Protein AF-A0A1M5GJB3-F1 (afdb_monomer_lite)

Secondary structure (DSSP, 8-state):
---PPPPHHHHHHHHHHHHHHTTEEEEEE------TTEEEEEEEEESSSSTT-EEEEEEEE-GGGTTT--EEEEEEESS--SS---SEEEEGGG--HHHHHHHHHHHHHHHH-

pLDDT: mean 84.76, std 11.38, range [42.75, 96.94]

Radius of gyration: 14.06 Å; chains: 1; bounding box: 44×23×35 Å

Foldseek 3Di:
DPDDDQDLVNLVVLLQVLLVVVQKDWPAWDDDDDDLFFDTWTWIAGCPPPHRQIKIWTQGADSVPPPVRDRFKIFIDSDPDPPSPGPDMDTSVRRDDVVSNVVSVVVVVVVRD

Organism: NCBI:txid288992

Sequence (113 aa):
MTKKAISPDQRIKMLIETFETFGWRNDGHADVSTLWWFTEVIVLTSYWHPIGRKLFLFLLIDPLEYPEKKVTDVGISLTLATDKNLMETIALKEIELPFLKEYCAKINLLILK

Structure (mmCIF, N/CA/C/O backbone):
data_AF-A0A1M5GJB3-F1
#
_entry.id   AF-A0A1M5GJB3-F1
#
loop_
_atom_site.group_PDB
_atom_site.id
_atom_site.type_symbol
_atom_site.label_atom_id
_atom_site.label_alt_id
_atom_site.label_comp_id
_atom_site.label_asym_id
_atom_site.label_entity_id
_atom_site.label_seq_id
_atom_site.pdbx_PDB_ins_code
_atom_site.Cartn_x
_atom_site.Cartn_y
_atom_site.Cartn_z
_atom_site.occupancy
_atom_site.B_iso_or_equiv
_atom_site.auth_seq_id
_atom_site.auth_comp_id
_atom_site.auth_asym_id
_atom_site.auth_atom_id
_atom_site.pdbx_PDB_model_num
ATOM 1 N N . MET A 1 1 ? 32.081 1.135 6.795 1.00 42.75 1 MET A N 1
ATOM 2 C CA . MET A 1 1 ? 30.893 0.261 6.903 1.00 42.75 1 MET A CA 1
ATOM 3 C C . MET A 1 1 ? 30.009 0.504 5.693 1.00 42.75 1 MET A C 1
ATOM 5 O O . MET A 1 1 ? 29.391 1.555 5.598 1.00 42.75 1 MET A O 1
ATOM 9 N N . THR A 1 2 ? 30.008 -0.407 4.726 1.00 44.19 2 THR A N 1
ATOM 10 C CA . THR A 1 2 ? 29.120 -0.357 3.558 1.00 44.19 2 THR A CA 1
ATOM 11 C C . THR A 1 2 ? 27.694 -0.638 4.032 1.00 44.19 2 THR A C 1
ATOM 13 O O . THR A 1 2 ? 27.410 -1.737 4.505 1.00 44.19 2 THR A O 1
ATOM 16 N N . LYS A 1 3 ? 26.799 0.359 3.970 1.00 51.56 3 LYS A N 1
ATOM 17 C CA . LYS A 1 3 ? 25.363 0.141 4.199 1.00 51.56 3 LYS A CA 1
ATOM 18 C C . LYS A 1 3 ? 24.894 -0.886 3.165 1.00 51.56 3 LYS A C 1
ATOM 20 O O . LYS A 1 3 ? 24.924 -0.608 1.970 1.00 51.56 3 LYS A O 1
ATOM 25 N N . LYS A 1 4 ? 24.527 -2.086 3.616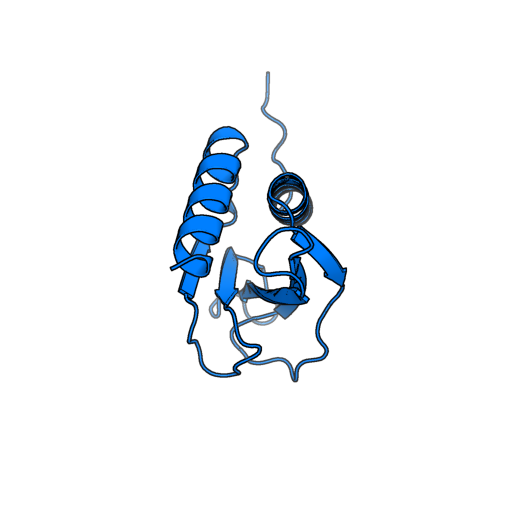 1.00 60.12 4 LYS A N 1
ATOM 26 C CA . LYS A 1 4 ? 23.950 -3.119 2.751 1.00 60.12 4 LYS A CA 1
ATOM 27 C C . LYS A 1 4 ? 22.660 -2.552 2.153 1.00 60.12 4 LYS A C 1
ATOM 29 O O . LYS A 1 4 ? 21.802 -2.091 2.902 1.00 60.12 4 LYS A O 1
ATOM 34 N N . ALA A 1 5 ? 22.556 -2.532 0.826 1.00 68.94 5 ALA A N 1
ATOM 35 C CA . ALA A 1 5 ? 21.348 -2.073 0.155 1.00 68.94 5 ALA A CA 1
ATOM 36 C C . ALA A 1 5 ? 20.172 -2.983 0.548 1.00 68.94 5 ALA A C 1
ATOM 38 O O . ALA A 1 5 ? 20.287 -4.207 0.490 1.00 68.94 5 ALA A O 1
ATOM 39 N N . ILE A 1 6 ? 19.071 -2.375 0.988 1.00 74.44 6 ILE A N 1
ATOM 40 C CA . ILE A 1 6 ? 17.817 -3.065 1.314 1.00 74.44 6 ILE A CA 1
ATOM 41 C C . ILE A 1 6 ? 17.080 -3.334 -0.002 1.00 74.44 6 ILE A C 1
ATOM 43 O O . ILE A 1 6 ? 16.931 -2.404 -0.804 1.00 74.44 6 ILE A O 1
ATOM 47 N N . SER A 1 7 ? 16.639 -4.573 -0.233 1.00 81.81 7 SER A N 1
ATOM 48 C CA . SER A 1 7 ? 15.925 -4.937 -1.466 1.00 81.81 7 SER A CA 1
ATOM 49 C C . SER A 1 7 ? 14.517 -4.311 -1.527 1.00 81.81 7 SER A C 1
ATOM 51 O O . SER A 1 7 ? 13.958 -3.966 -0.482 1.00 81.81 7 SER A O 1
ATOM 53 N N . PRO A 1 8 ? 13.909 -4.166 -2.723 1.00 79.75 8 PRO A N 1
ATOM 54 C CA . PRO A 1 8 ? 12.519 -3.717 -2.863 1.00 79.75 8 PRO A CA 1
ATOM 55 C C . PRO A 1 8 ? 11.531 -4.535 -2.018 1.00 79.75 8 PRO A C 1
ATOM 57 O O . PRO A 1 8 ? 10.752 -3.953 -1.267 1.00 79.75 8 PRO A O 1
ATOM 60 N N . ASP A 1 9 ? 11.646 -5.865 -2.032 1.00 84.19 9 ASP A N 1
ATOM 61 C CA . ASP A 1 9 ? 10.790 -6.760 -1.237 1.00 84.19 9 ASP A CA 1
ATOM 62 C C . ASP A 1 9 ? 10.905 -6.488 0.266 1.00 84.19 9 ASP A C 1
ATOM 64 O O . ASP A 1 9 ? 9.912 -6.470 0.992 1.00 84.19 9 ASP A O 1
ATOM 68 N N . GLN A 1 10 ? 12.124 -6.223 0.749 1.00 88.88 10 GLN A N 1
ATOM 69 C CA . GLN A 1 10 ? 12.351 -5.865 2.148 1.00 88.88 10 GLN A CA 1
ATOM 70 C C . GLN A 1 10 ? 11.710 -4.518 2.496 1.00 88.88 10 GLN A C 1
ATOM 72 O O . GLN A 1 10 ? 11.175 -4.370 3.590 1.00 88.88 10 GLN A O 1
ATOM 77 N N . ARG A 1 11 ? 11.722 -3.549 1.576 1.00 90.12 11 ARG A N 1
ATOM 78 C CA . ARG A 1 11 ? 11.088 -2.235 1.770 1.00 90.12 11 ARG A CA 1
ATOM 79 C C . ARG A 1 11 ? 9.564 -2.342 1.817 1.00 90.12 11 ARG A C 1
ATOM 81 O O . ARG A 1 11 ? 8.949 -1.766 2.710 1.00 90.12 11 ARG A O 1
ATOM 88 N N . ILE A 1 12 ? 8.963 -3.124 0.922 1.00 92.00 12 ILE A N 1
ATOM 89 C CA . ILE A 1 12 ? 7.518 -3.407 0.939 1.00 92.00 12 ILE A CA 1
ATOM 90 C C . ILE A 1 12 ? 7.140 -4.100 2.249 1.00 92.00 12 ILE A C 1
ATOM 92 O O . ILE A 1 12 ? 6.204 -3.677 2.926 1.00 92.00 12 ILE A O 1
ATOM 96 N N . LYS A 1 13 ? 7.918 -5.106 2.661 1.00 92.69 13 LYS A N 1
ATOM 97 C CA . LYS A 1 13 ? 7.720 -5.785 3.943 1.00 92.69 13 LYS A CA 1
ATOM 98 C C . LYS A 1 13 ? 7.786 -4.813 5.126 1.00 92.69 13 LYS A C 1
ATOM 100 O O . LYS A 1 13 ? 6.889 -4.830 5.958 1.00 92.69 13 LYS A O 1
ATOM 105 N N . MET A 1 14 ? 8.782 -3.927 5.168 1.00 93.00 14 MET A N 1
ATOM 106 C CA . MET A 1 14 ? 8.898 -2.906 6.217 1.00 93.00 14 MET A CA 1
ATOM 107 C C . MET A 1 14 ? 7.700 -1.949 6.244 1.00 93.00 14 MET A C 1
ATOM 109 O O . MET A 1 14 ? 7.261 -1.556 7.324 1.00 93.00 14 MET A O 1
ATOM 113 N N . LEU A 1 15 ? 7.167 -1.561 5.081 1.00 93.75 15 LEU A N 1
ATOM 114 C CA . LEU A 1 15 ? 5.960 -0.737 4.993 1.00 93.75 15 LEU A CA 1
ATOM 115 C C . LEU A 1 15 ? 4.751 -1.464 5.595 1.00 93.75 15 LEU A C 1
ATOM 117 O O . LEU A 1 15 ? 4.058 -0.883 6.427 1.00 93.75 15 LEU A O 1
ATOM 121 N N . ILE A 1 16 ? 4.534 -2.731 5.223 1.00 95.19 16 ILE A N 1
ATOM 122 C CA . ILE A 1 16 ? 3.445 -3.565 5.756 1.00 95.19 16 ILE A CA 1
ATOM 123 C C . ILE A 1 16 ? 3.581 -3.716 7.272 1.00 95.19 16 ILE A C 1
ATOM 125 O O . ILE A 1 16 ? 2.651 -3.381 7.996 1.00 95.19 16 ILE A O 1
ATOM 129 N N . GLU A 1 17 ? 4.751 -4.138 7.757 1.00 94.75 17 GLU A N 1
ATOM 130 C CA . GLU A 1 17 ? 5.023 -4.300 9.192 1.00 94.75 17 GLU A CA 1
ATOM 131 C C . GLU A 1 17 ? 4.821 -2.980 9.949 1.00 94.75 17 GLU A C 1
ATOM 133 O O . GLU A 1 17 ? 4.306 -2.966 11.067 1.00 94.75 17 GLU A O 1
ATOM 138 N N . THR A 1 18 ? 5.171 -1.842 9.337 1.00 93.94 18 THR A N 1
ATOM 139 C CA . THR A 1 18 ? 4.894 -0.536 9.941 1.00 93.94 18 THR A CA 1
ATOM 140 C C . THR A 1 18 ? 3.393 -0.293 10.024 1.00 93.94 18 THR A C 1
ATOM 142 O O . THR A 1 18 ? 2.922 0.014 11.113 1.00 93.94 18 THR A O 1
ATOM 145 N N . PHE A 1 19 ? 2.620 -0.488 8.953 1.00 94.56 19 PHE A N 1
ATOM 146 C CA . PHE A 1 19 ? 1.158 -0.387 9.021 1.00 94.56 19 PHE A CA 1
ATOM 147 C C . PHE A 1 19 ? 0.562 -1.309 10.089 1.00 94.56 19 PHE A C 1
ATOM 149 O O . PHE A 1 19 ? -0.365 -0.904 10.793 1.00 94.56 19 PHE A O 1
ATOM 156 N N . GLU A 1 20 ? 1.121 -2.502 10.281 1.00 94.69 20 GLU A N 1
ATOM 157 C CA . GLU A 1 20 ? 0.677 -3.416 11.332 1.00 94.69 20 GLU A CA 1
ATOM 158 C C . GLU A 1 20 ? 0.840 -2.819 12.733 1.00 94.69 20 GLU A C 1
ATOM 160 O O . GLU A 1 20 ? -0.092 -2.871 13.537 1.00 94.69 20 GLU A O 1
ATOM 165 N N . THR A 1 21 ? 1.939 -2.107 13.003 1.00 93.44 21 THR A N 1
ATOM 166 C CA . THR A 1 21 ? 2.081 -1.341 14.260 1.00 93.44 21 THR A CA 1
ATOM 167 C C . THR A 1 21 ? 1.067 -0.198 14.426 1.00 93.44 21 THR A C 1
ATOM 169 O O . THR A 1 21 ? 0.905 0.316 15.532 1.00 93.44 21 THR A O 1
ATOM 172 N N . PHE A 1 22 ? 0.362 0.186 13.357 1.00 92.50 22 PHE A N 1
ATOM 173 C CA . PHE A 1 22 ? -0.632 1.264 13.315 1.00 92.50 22 PHE A CA 1
ATOM 174 C C . PHE A 1 22 ? -2.085 0.761 13.245 1.00 92.50 22 PHE A C 1
ATOM 176 O O . PHE A 1 22 ? -2.988 1.535 12.912 1.00 92.50 22 PHE A O 1
ATOM 183 N N . GLY A 1 23 ? -2.344 -0.503 13.593 1.00 93.50 23 GLY A N 1
ATOM 184 C CA . GLY A 1 23 ? -3.710 -1.025 13.704 1.00 93.50 23 GLY A CA 1
ATOM 185 C C . GLY A 1 23 ? -4.259 -1.663 12.426 1.00 93.50 23 GLY A C 1
ATOM 186 O O . GLY A 1 23 ? -5.480 -1.786 12.289 1.00 93.50 23 GLY A O 1
ATOM 187 N N . TRP A 1 24 ? -3.383 -2.046 11.495 1.00 95.75 24 TRP A N 1
ATOM 188 C CA . TRP A 1 24 ? -3.734 -2.738 10.254 1.00 95.75 24 TRP A CA 1
ATOM 189 C C . TRP A 1 24 ? -3.290 -4.196 10.279 1.00 95.75 24 TRP A C 1
ATOM 191 O O . TRP A 1 24 ? -2.313 -4.547 10.919 1.00 95.75 24 TRP A O 1
ATOM 201 N N . ARG A 1 25 ? -3.976 -5.069 9.555 1.00 96.69 25 ARG A N 1
ATOM 202 C CA . ARG A 1 25 ? -3.565 -6.461 9.367 1.00 96.69 25 ARG A CA 1
ATOM 203 C C . ARG A 1 25 ? -3.421 -6.744 7.886 1.00 96.69 25 ARG A C 1
ATOM 205 O O . ARG A 1 25 ? -4.320 -6.387 7.129 1.00 96.69 25 ARG A O 1
ATOM 212 N N . ASN A 1 26 ? -2.336 -7.399 7.485 1.00 96.94 26 ASN A N 1
ATOM 213 C CA . ASN A 1 26 ? -2.199 -7.902 6.126 1.00 96.94 26 ASN A CA 1
ATOM 214 C C . ASN A 1 26 ? -3.158 -9.081 5.884 1.00 96.94 26 ASN A C 1
ATOM 216 O O . ASN A 1 26 ? -3.009 -10.141 6.489 1.00 96.94 26 ASN A O 1
ATOM 220 N N . ASP A 1 27 ? -4.138 -8.887 5.001 1.00 95.75 27 ASP A N 1
ATOM 221 C CA . ASP A 1 27 ? -5.123 -9.898 4.599 1.00 95.75 27 ASP A CA 1
ATOM 222 C C . ASP A 1 27 ? -4.740 -10.581 3.261 1.00 95.75 27 ASP A C 1
ATOM 224 O O . ASP A 1 27 ? -5.513 -11.378 2.728 1.00 95.75 27 ASP A O 1
ATOM 228 N N . GLY A 1 28 ? -3.543 -10.308 2.724 1.00 94.56 28 GLY A N 1
ATOM 229 C CA . GLY A 1 28 ? -2.991 -10.945 1.525 1.00 94.56 28 GLY A CA 1
ATOM 230 C C . GLY A 1 28 ? -3.108 -10.087 0.264 1.00 94.56 28 GLY A C 1
ATOM 231 O O . GLY A 1 28 ? -3.011 -8.862 0.316 1.00 94.56 28 GLY A O 1
ATOM 232 N N . HIS A 1 29 ? -3.292 -10.737 -0.886 1.00 92.88 29 HIS A N 1
ATOM 233 C CA . HIS A 1 29 ? -3.326 -10.088 -2.200 1.00 92.88 29 HIS A CA 1
ATOM 234 C C . HIS A 1 29 ? -4.756 -10.073 -2.749 1.00 92.88 29 HIS A C 1
ATOM 236 O O . HIS A 1 29 ? -5.495 -11.049 -2.597 1.00 92.88 29 HIS A O 1
ATOM 242 N N . ALA A 1 30 ? -5.154 -8.977 -3.395 1.00 88.81 30 ALA A N 1
ATOM 243 C CA . ALA A 1 30 ? -6.405 -8.931 -4.142 1.00 88.81 30 ALA A CA 1
ATOM 244 C C . ALA A 1 30 ? -6.205 -9.531 -5.537 1.00 88.81 30 ALA A C 1
ATOM 246 O O . ALA A 1 30 ? -5.248 -9.188 -6.230 1.00 88.81 30 ALA A O 1
ATOM 247 N N . ASP A 1 31 ? -7.138 -10.384 -5.960 1.00 79.88 31 ASP A N 1
ATOM 248 C CA . ASP A 1 31 ? -7.209 -10.834 -7.347 1.00 79.88 31 ASP A CA 1
ATOM 249 C C . ASP A 1 31 ? -7.813 -9.714 -8.197 1.00 79.88 31 ASP A C 1
ATOM 251 O O . ASP A 1 31 ? -8.991 -9.364 -8.072 1.00 79.88 31 ASP A O 1
ATOM 255 N N . VAL A 1 32 ? -6.969 -9.090 -9.010 1.00 74.06 32 VAL A N 1
ATOM 256 C CA . VAL A 1 32 ? -7.351 -8.023 -9.928 1.00 74.06 32 VAL A CA 1
ATOM 257 C C . VAL A 1 32 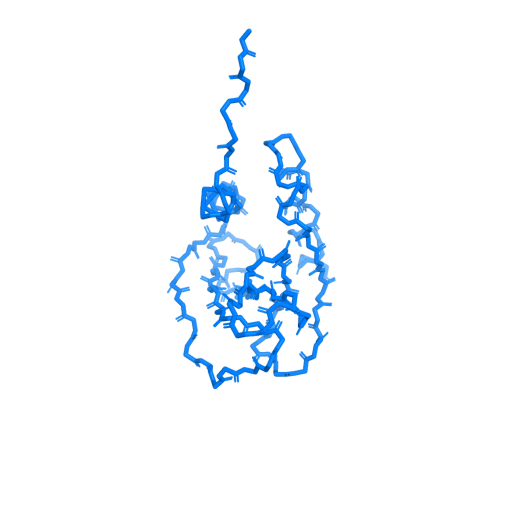? -6.754 -8.322 -11.291 1.00 74.06 32 VAL A C 1
ATOM 259 O O . VAL A 1 32 ? -5.586 -8.692 -11.408 1.00 74.06 32 VAL A O 1
ATOM 262 N N . SER A 1 33 ? -7.546 -8.115 -12.345 1.00 67.62 33 SER A N 1
ATOM 263 C CA . SER A 1 33 ? -7.033 -8.152 -13.713 1.00 67.62 33 SER A CA 1
ATOM 264 C C . SER A 1 33 ? -5.863 -7.172 -13.817 1.00 67.62 33 SER A C 1
ATOM 266 O O . SER A 1 33 ? -6.056 -5.976 -13.588 1.00 67.62 33 SER A O 1
ATOM 268 N N . THR A 1 34 ? -4.662 -7.666 -14.131 1.00 64.19 34 THR A N 1
ATOM 269 C CA . THR A 1 34 ? -3.439 -6.852 -14.178 1.00 64.19 34 THR A CA 1
ATOM 270 C C . THR A 1 34 ? -3.624 -5.663 -15.111 1.00 64.19 34 THR A C 1
ATOM 272 O O . THR A 1 34 ? -3.662 -5.829 -16.333 1.00 64.19 34 THR A O 1
ATOM 275 N N . LEU A 1 35 ? -3.731 -4.463 -14.541 1.00 76.81 35 LEU A N 1
ATOM 276 C CA . LEU A 1 35 ? -3.673 -3.226 -15.309 1.00 76.81 35 LEU A CA 1
ATOM 277 C C . LEU A 1 35 ? -2.213 -2.913 -15.637 1.00 76.81 35 LEU A C 1
ATOM 279 O O . LEU A 1 35 ? -1.292 -3.336 -14.947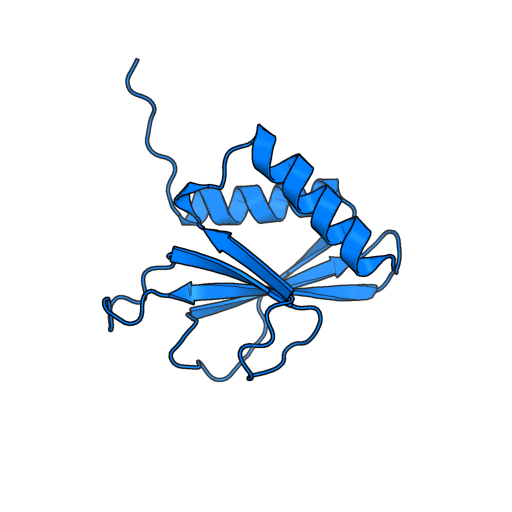 1.00 76.81 35 LEU A O 1
ATOM 283 N N . TRP A 1 36 ? -1.989 -2.142 -16.697 1.00 79.69 36 TRP A N 1
ATOM 284 C CA . TRP A 1 36 ? -0.646 -1.856 -17.214 1.00 79.69 36 TRP A CA 1
ATOM 285 C C . TRP A 1 36 ? 0.254 -1.051 -16.260 1.00 79.69 36 TRP A C 1
ATOM 287 O O . TRP A 1 36 ? 1.441 -0.921 -16.527 1.00 79.69 36 TRP A O 1
ATOM 297 N N . TRP A 1 37 ? -0.300 -0.479 -15.188 1.00 81.12 37 TRP A N 1
ATOM 298 C CA . TRP A 1 37 ? 0.374 0.490 -14.318 1.00 81.12 37 TRP A CA 1
ATOM 299 C C . TRP A 1 37 ? 0.706 -0.039 -12.912 1.00 81.12 37 TRP A C 1
ATOM 301 O O . TRP A 1 37 ? 1.304 0.690 -12.123 1.00 81.12 37 TRP A O 1
ATOM 311 N N . PHE A 1 38 ? 0.354 -1.288 -12.592 1.00 86.62 38 PHE A N 1
ATOM 312 C CA . PHE A 1 38 ? 0.751 -1.950 -11.346 1.00 86.62 38 PHE A CA 1
ATOM 313 C C . PHE A 1 38 ? 0.966 -3.453 -11.568 1.00 86.62 38 PHE A C 1
ATOM 315 O O . PHE A 1 38 ? 0.495 -4.022 -12.556 1.00 86.62 38 PHE A O 1
ATOM 322 N N . THR A 1 39 ? 1.685 -4.107 -10.654 1.00 87.25 39 THR A N 1
ATOM 323 C CA . THR A 1 39 ? 1.917 -5.561 -10.719 1.00 87.25 39 THR A CA 1
ATOM 324 C C . THR A 1 39 ? 1.000 -6.352 -9.788 1.00 87.25 39 THR A C 1
ATOM 326 O O . THR A 1 39 ? 0.418 -7.349 -10.206 1.00 87.25 39 THR A O 1
ATOM 329 N N . GLU A 1 40 ? 0.803 -5.872 -8.560 1.00 89.50 40 GLU A N 1
ATOM 330 C CA . GLU A 1 40 ? -0.034 -6.522 -7.554 1.00 89.50 40 GLU A CA 1
ATOM 331 C C . GLU A 1 40 ? -0.712 -5.504 -6.631 1.00 89.50 40 GLU A C 1
ATOM 333 O O . GLU A 1 40 ? -0.309 -4.338 -6.565 1.00 89.50 40 GLU A O 1
ATOM 338 N N . VAL A 1 41 ? -1.739 -5.964 -5.911 1.00 92.44 41 VAL A N 1
ATOM 339 C CA . VAL A 1 41 ? -2.425 -5.186 -4.877 1.00 92.44 41 VAL A CA 1
ATOM 340 C C . VAL A 1 41 ? -2.426 -5.972 -3.574 1.00 92.44 41 VAL A C 1
ATOM 342 O O . VAL A 1 41 ? -3.003 -7.057 -3.505 1.00 92.44 41 VAL A O 1
ATOM 345 N N . ILE A 1 42 ? -1.818 -5.406 -2.535 1.00 94.94 42 ILE A N 1
ATOM 346 C CA . ILE A 1 42 ? -1.844 -5.948 -1.172 1.00 94.94 42 ILE A CA 1
ATOM 347 C C . ILE A 1 42 ? -3.015 -5.319 -0.414 1.00 94.94 42 ILE A C 1
ATOM 349 O O . ILE A 1 42 ? -3.257 -4.113 -0.511 1.00 94.94 42 ILE A O 1
ATOM 353 N N . VAL A 1 43 ? -3.747 -6.128 0.345 1.00 95.31 43 VAL A N 1
ATOM 354 C CA . VAL A 1 43 ? -4.912 -5.697 1.119 1.00 95.31 43 VAL A CA 1
ATOM 355 C C . VAL A 1 43 ? -4.556 -5.660 2.593 1.00 95.31 43 VAL A C 1
ATOM 357 O O . VAL A 1 43 ? -4.191 -6.676 3.182 1.00 95.31 43 VAL A O 1
ATOM 360 N N . LEU A 1 44 ? -4.730 -4.495 3.207 1.00 96.38 44 LEU A N 1
ATOM 361 C CA . LEU A 1 44 ? -4.681 -4.339 4.652 1.00 96.38 44 LEU A CA 1
ATOM 362 C C . LEU A 1 44 ? -6.085 -4.066 5.196 1.00 96.38 44 LEU A C 1
ATOM 364 O O . LEU A 1 44 ? -6.835 -3.279 4.620 1.00 96.38 44 LEU A O 1
ATOM 368 N N . THR A 1 45 ? -6.427 -4.658 6.335 1.00 96.00 45 THR A N 1
ATOM 369 C CA . THR A 1 45 ? -7.702 -4.421 7.023 1.00 96.00 45 THR A CA 1
ATOM 370 C C . THR A 1 45 ? -7.456 -3.831 8.401 1.00 96.00 45 THR A C 1
ATOM 372 O O . THR A 1 45 ? -6.658 -4.353 9.180 1.00 96.00 45 THR A O 1
ATOM 375 N N . SER A 1 46 ? -8.143 -2.739 8.725 1.00 94.81 46 SER A N 1
ATOM 376 C CA . SER A 1 46 ? -8.043 -2.114 10.040 1.00 94.81 46 SER A CA 1
ATOM 377 C C . SER A 1 46 ? -8.710 -2.986 11.102 1.00 94.81 46 SER A C 1
ATOM 379 O O . SER A 1 46 ? -9.861 -3.404 10.944 1.00 94.81 46 SER A O 1
ATOM 381 N N . TYR A 1 47 ? -8.013 -3.227 12.210 1.00 93.06 47 TYR A N 1
ATOM 382 C CA . TYR A 1 47 ? -8.561 -3.907 13.388 1.00 93.06 47 TYR A CA 1
ATOM 383 C C . TYR A 1 47 ? -8.769 -2.965 14.582 1.00 93.06 47 TYR A C 1
ATOM 385 O O . TYR A 1 47 ? -9.192 -3.421 15.643 1.00 93.06 47 TYR A O 1
ATOM 393 N N . TRP A 1 48 ? -8.490 -1.665 14.427 1.00 84.00 48 TRP A N 1
ATOM 394 C CA . TRP A 1 48 ? -8.649 -0.678 15.498 1.00 84.00 48 TRP A CA 1
ATOM 395 C C . TRP A 1 48 ? -9.829 0.271 15.273 1.00 84.00 48 TRP A C 1
ATOM 397 O O . TRP A 1 48 ? -10.872 0.100 15.894 1.00 84.00 48 TRP A O 1
ATOM 407 N N . HIS A 1 49 ? -9.681 1.293 14.433 1.00 81.06 49 HIS A N 1
ATOM 408 C CA . HIS A 1 49 ? -10.768 2.191 14.053 1.00 81.06 49 HIS A CA 1
ATOM 409 C C . HIS A 1 49 ? -10.412 2.897 12.734 1.00 81.06 49 HIS A C 1
ATOM 411 O O . HIS A 1 49 ? -9.319 3.454 12.639 1.00 81.06 49 HIS A O 1
ATOM 417 N N . PRO A 1 50 ? -11.320 2.958 11.743 1.00 84.06 50 PRO A N 1
ATOM 418 C CA . PRO A 1 50 ? -12.604 2.254 11.686 1.00 84.06 50 PRO A CA 1
ATOM 419 C C . PRO A 1 50 ? -12.406 0.753 11.405 1.00 84.06 50 PRO A C 1
ATOM 421 O O . PRO A 1 50 ? -11.783 0.377 10.412 1.00 84.06 50 PRO A O 1
ATOM 424 N N . ILE A 1 51 ? -12.950 -0.103 12.276 1.00 91.31 51 ILE A N 1
ATOM 425 C CA . ILE A 1 51 ? -12.790 -1.566 12.198 1.00 91.31 51 ILE A CA 1
ATOM 426 C C . ILE A 1 51 ? -13.324 -2.095 10.863 1.00 91.31 51 ILE A C 1
ATOM 428 O O . ILE A 1 51 ? -14.393 -1.695 10.405 1.00 91.31 51 ILE A O 1
ATOM 432 N N . GLY A 1 52 ? -12.586 -3.019 10.250 1.00 91.00 52 GLY A N 1
ATOM 433 C CA . GLY A 1 52 ? -12.979 -3.695 9.014 1.00 91.00 52 GLY A CA 1
ATOM 434 C C . GLY A 1 52 ? -12.771 -2.864 7.749 1.00 91.00 52 GLY A C 1
ATOM 435 O O . GLY A 1 52 ? -13.011 -3.364 6.648 1.00 91.00 52 GLY A O 1
ATOM 436 N N . ARG A 1 53 ? -12.306 -1.613 7.867 1.00 93.06 53 ARG A N 1
ATOM 437 C CA . ARG A 1 53 ? -11.982 -0.794 6.697 1.00 93.06 53 ARG A CA 1
ATOM 438 C C . ARG A 1 53 ? -10.758 -1.353 5.986 1.00 93.06 53 ARG A C 1
ATOM 440 O O . ARG A 1 53 ? -9.791 -1.743 6.634 1.00 93.06 53 ARG A O 1
ATOM 447 N N . LYS A 1 54 ? -10.812 -1.361 4.655 1.00 93.62 54 LYS A N 1
ATOM 448 C CA . LYS A 1 54 ? -9.736 -1.851 3.794 1.00 93.62 54 LYS A CA 1
ATOM 449 C C . LYS A 1 54 ? -8.854 -0.709 3.308 1.00 93.62 54 LYS A C 1
ATOM 451 O O . LYS A 1 54 ? -9.350 0.373 2.996 1.00 93.62 54 LYS A O 1
ATOM 456 N N . LEU A 1 55 ? -7.566 -0.993 3.218 1.00 93.81 55 LEU A N 1
ATOM 457 C CA . LEU A 1 55 ? -6.550 -0.192 2.562 1.00 93.81 55 LEU A CA 1
ATOM 458 C C . LEU A 1 55 ? -5.899 -1.067 1.494 1.00 93.81 55 LEU A C 1
ATOM 460 O O . LEU A 1 55 ? -5.520 -2.206 1.760 1.00 93.81 55 LEU A O 1
ATOM 464 N N . PHE A 1 56 ? -5.794 -0.541 0.287 1.00 93.62 56 PHE A N 1
ATOM 465 C CA . PHE A 1 56 ? -5.234 -1.234 -0.861 1.00 93.62 56 PHE A CA 1
ATOM 466 C C . PHE A 1 56 ? -3.894 -0.595 -1.200 1.00 93.62 56 PHE A C 1
ATOM 468 O O . PHE A 1 56 ? -3.834 0.610 -1.455 1.00 93.62 56 PHE A O 1
ATOM 475 N N . LEU A 1 57 ? -2.833 -1.397 -1.182 1.00 94.12 57 LEU A N 1
ATOM 476 C CA . LEU A 1 57 ? -1.487 -0.994 -1.569 1.00 94.12 57 LEU A CA 1
ATOM 477 C C . LEU A 1 57 ? -1.207 -1.513 -2.980 1.00 94.12 57 LEU A C 1
ATOM 479 O O . LEU A 1 57 ? -0.998 -2.708 -3.178 1.00 94.12 57 LEU A O 1
ATOM 483 N N . PHE A 1 5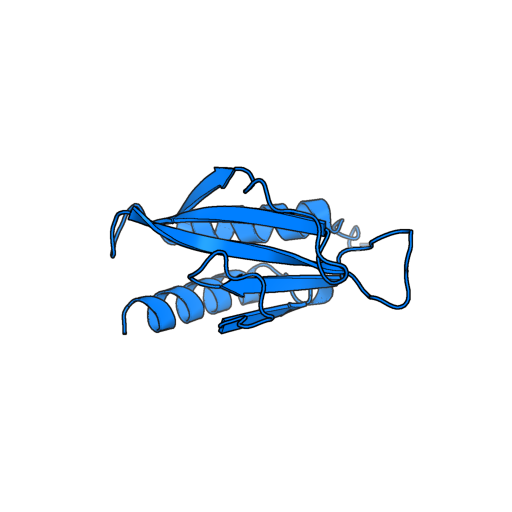8 ? -1.217 -0.618 -3.958 1.00 93.06 58 PHE A N 1
ATOM 484 C CA . PHE A 1 58 ? -0.904 -0.903 -5.353 1.00 93.06 58 PHE A CA 1
ATOM 485 C C . PHE A 1 58 ? 0.607 -0.832 -5.556 1.00 93.06 58 PHE A C 1
ATOM 487 O O . PHE A 1 58 ? 1.201 0.229 -5.366 1.00 93.06 58 PHE A O 1
ATOM 494 N N . LEU A 1 59 ? 1.234 -1.932 -5.968 1.00 92.12 59 LEU A N 1
ATOM 495 C CA . LEU A 1 59 ? 2.653 -1.935 -6.315 1.00 92.12 59 LEU A CA 1
ATOM 496 C C . LEU A 1 59 ? 2.834 -1.417 -7.739 1.00 92.12 59 LEU A C 1
ATOM 498 O O . LEU A 1 59 ? 2.640 -2.145 -8.718 1.00 92.12 59 LEU A O 1
ATOM 502 N N . LEU A 1 60 ? 3.154 -0.131 -7.834 1.00 90.88 60 LEU A N 1
ATOM 503 C CA . LEU A 1 60 ? 3.239 0.603 -9.087 1.00 90.88 60 LEU A CA 1
ATOM 504 C C . LEU A 1 60 ? 4.548 0.274 -9.790 1.00 90.88 60 LEU A C 1
ATOM 506 O O . LEU A 1 60 ? 5.602 0.192 -9.157 1.00 90.88 60 LEU A O 1
ATOM 510 N N . ILE A 1 61 ? 4.465 0.106 -11.103 1.00 88.69 61 ILE A N 1
ATOM 511 C CA . ILE A 1 61 ? 5.616 -0.209 -11.945 1.00 88.69 61 ILE A CA 1
ATOM 512 C C . ILE A 1 61 ? 5.995 0.994 -12.798 1.00 88.69 61 ILE A C 1
ATOM 514 O O . ILE A 1 61 ? 5.116 1.754 -13.213 1.00 88.69 61 ILE A O 1
ATOM 518 N N . ASP A 1 62 ? 7.283 1.126 -13.113 1.00 83.81 62 ASP A N 1
ATOM 519 C CA . ASP A 1 62 ? 7.717 2.068 -14.144 1.00 83.81 62 ASP A CA 1
ATOM 520 C C . ASP A 1 62 ? 7.231 1.570 -15.519 1.00 83.81 62 ASP A C 1
ATOM 522 O O . ASP A 1 62 ? 7.636 0.485 -15.955 1.00 83.81 62 ASP A O 1
ATOM 526 N N . PRO A 1 63 ? 6.377 2.326 -16.237 1.00 77.19 63 PRO A N 1
ATOM 527 C CA . PRO A 1 63 ? 5.912 1.931 -17.563 1.00 77.19 63 PRO A CA 1
ATOM 528 C C . PRO A 1 63 ? 7.044 1.803 -18.590 1.00 77.19 63 PRO A C 1
ATOM 530 O O . PRO A 1 63 ? 6.886 1.085 -19.577 1.00 77.19 63 PRO A O 1
ATOM 533 N N . LEU A 1 64 ? 8.166 2.503 -18.382 1.00 82.75 64 LEU A N 1
ATOM 534 C CA . LEU A 1 64 ? 9.325 2.477 -19.275 1.00 82.75 64 LEU A CA 1
ATOM 535 C C . LEU A 1 64 ? 10.139 1.185 -19.145 1.00 82.75 64 LEU A C 1
ATOM 537 O O . LEU A 1 64 ? 10.862 0.834 -20.073 1.00 82.75 64 LEU A O 1
ATOM 541 N N . GLU A 1 65 ? 9.999 0.466 -18.031 1.00 74.00 65 GLU A N 1
ATOM 542 C CA . GLU A 1 65 ? 10.705 -0.792 -17.764 1.00 74.00 65 GLU A CA 1
ATOM 543 C C . GLU A 1 65 ? 9.848 -2.033 -18.104 1.00 74.00 65 GLU A C 1
ATOM 545 O O . GLU A 1 65 ? 10.077 -3.137 -17.606 1.00 74.00 65 GLU A O 1
ATOM 550 N N . TYR A 1 66 ? 8.835 -1.894 -18.967 1.00 66.38 66 TYR A N 1
ATOM 551 C CA . TYR A 1 66 ? 8.084 -3.043 -19.482 1.00 66.38 66 TYR A CA 1
ATOM 552 C C . TYR A 1 66 ? 8.979 -3.914 -20.393 1.00 66.38 66 TYR A C 1
ATOM 554 O O . TYR A 1 66 ? 9.632 -3.365 -21.282 1.00 66.38 66 TYR A O 1
ATOM 562 N N . PRO A 1 67 ? 9.003 -5.260 -20.253 1.00 68.81 67 PRO A N 1
ATOM 563 C CA . PRO A 1 67 ? 8.100 -6.120 -19.477 1.00 68.81 67 PRO A CA 1
ATOM 564 C C . PRO A 1 67 ? 8.596 -6.515 -18.075 1.00 68.81 67 PRO A C 1
ATOM 566 O O . PRO A 1 67 ? 7.934 -7.318 -17.420 1.00 68.81 67 PRO A O 1
ATOM 569 N N . GLU A 1 68 ? 9.731 -5.997 -17.602 1.00 71.19 68 GLU A N 1
ATOM 570 C CA . GLU A 1 68 ? 10.359 -6.415 -16.336 1.00 71.19 68 GLU A CA 1
ATOM 571 C C . GLU A 1 68 ? 9.533 -6.032 -15.092 1.00 71.19 68 GLU A C 1
ATOM 573 O O . GLU A 1 68 ? 9.728 -6.618 -14.029 1.00 71.19 68 GLU A O 1
ATOM 578 N N . LYS A 1 69 ? 8.556 -5.114 -15.235 1.00 72.81 69 LYS A N 1
ATOM 579 C CA . LYS A 1 69 ? 7.565 -4.733 -14.203 1.00 72.81 69 LYS A CA 1
ATOM 580 C C . LYS A 1 69 ? 8.206 -4.425 -12.843 1.00 72.81 69 LYS A C 1
ATOM 582 O O . LYS A 1 69 ? 7.701 -4.823 -11.791 1.00 72.81 69 LYS A O 1
ATOM 587 N N . LYS A 1 70 ? 9.323 -3.702 -12.846 1.00 85.44 70 LYS A N 1
ATOM 588 C CA . LYS A 1 70 ? 9.992 -3.308 -11.610 1.00 85.44 70 LYS A CA 1
ATOM 589 C C . LYS A 1 70 ? 9.111 -2.350 -10.820 1.00 85.44 70 LYS A C 1
ATOM 591 O O . LYS A 1 70 ? 8.700 -1.307 -11.328 1.00 85.44 70 LYS A O 1
ATOM 596 N N . VAL A 1 71 ? 8.851 -2.702 -9.565 1.00 88.81 71 VAL A N 1
ATOM 597 C CA . VAL A 1 71 ? 8.105 -1.840 -8.650 1.00 88.81 71 VAL A CA 1
ATOM 598 C C . VAL A 1 71 ? 8.971 -0.634 -8.300 1.00 88.81 71 VAL A C 1
ATOM 600 O O . VAL A 1 71 ? 10.118 -0.792 -7.867 1.00 88.81 71 VAL A O 1
ATOM 603 N N . THR A 1 72 ? 8.430 0.567 -8.474 1.00 90.69 72 THR A N 1
ATOM 604 C CA . THR A 1 72 ? 9.100 1.832 -8.133 1.00 90.69 72 THR A CA 1
ATOM 605 C C . THR A 1 72 ? 8.430 2.546 -6.975 1.00 90.69 72 THR A C 1
ATOM 607 O O . THR A 1 72 ? 9.112 3.180 -6.167 1.00 90.69 72 THR A O 1
ATOM 610 N N . ASP A 1 73 ? 7.117 2.389 -6.848 1.00 91.62 73 ASP A N 1
ATOM 611 C CA . ASP A 1 73 ? 6.292 3.138 -5.914 1.00 91.62 73 ASP A CA 1
ATOM 612 C C . ASP A 1 73 ? 5.181 2.253 -5.342 1.00 91.62 73 ASP A C 1
ATOM 614 O O . ASP A 1 73 ? 4.801 1.229 -5.916 1.00 91.62 73 ASP A O 1
ATOM 618 N N . VAL A 1 74 ? 4.637 2.670 -4.203 1.00 93.00 74 VAL A N 1
ATOM 619 C CA . VAL A 1 74 ? 3.440 2.079 -3.607 1.00 93.00 74 VAL A CA 1
ATOM 620 C C . VAL A 1 74 ? 2.342 3.131 -3.598 1.00 93.00 74 VAL A C 1
ATOM 622 O O . VAL A 1 74 ? 2.463 4.166 -2.943 1.00 93.00 74 VAL A O 1
ATOM 625 N N . GLY A 1 75 ? 1.271 2.869 -4.338 1.00 92.56 75 GLY A N 1
ATOM 626 C CA . GLY A 1 75 ? 0.050 3.662 -4.326 1.00 92.56 75 GLY A CA 1
ATOM 627 C C . GLY A 1 75 ? -0.903 3.177 -3.239 1.00 92.56 75 GLY A C 1
ATOM 628 O O . GLY A 1 75 ? -1.029 1.978 -3.016 1.00 92.56 75 GLY A O 1
ATOM 629 N N . ILE A 1 76 ? -1.607 4.090 -2.582 1.00 92.81 76 ILE A N 1
ATOM 630 C CA . ILE A 1 76 ? -2.561 3.781 -1.516 1.00 92.81 76 ILE A CA 1
ATOM 631 C C . ILE A 1 76 ? -3.962 4.187 -1.949 1.00 92.81 76 ILE A C 1
ATOM 633 O O . ILE A 1 76 ? -4.173 5.318 -2.381 1.00 92.81 76 ILE A O 1
ATOM 637 N N . SER A 1 77 ? -4.942 3.301 -1.779 1.00 92.25 77 SER A N 1
ATOM 638 C CA . SER A 1 77 ? -6.358 3.623 -1.978 1.00 92.25 77 SER A CA 1
ATOM 639 C C . SER A 1 77 ? -7.248 2.966 -0.926 1.00 92.25 77 SER A C 1
ATOM 641 O O . SER A 1 77 ? -6.886 1.969 -0.306 1.00 92.25 77 SER A O 1
ATOM 643 N N . LEU A 1 78 ? -8.442 3.521 -0.736 1.00 90.75 78 LEU A N 1
ATOM 644 C CA . LEU A 1 78 ? -9.497 2.954 0.115 1.00 90.75 78 LEU A CA 1
ATOM 645 C C . LEU A 1 78 ? -10.502 2.111 -0.669 1.00 90.75 78 LEU A C 1
ATOM 647 O O . LEU A 1 78 ? -11.407 1.508 -0.093 1.00 90.75 78 LEU A O 1
ATOM 651 N N . THR A 1 79 ? -10.346 2.070 -1.985 1.00 88.19 79 THR A N 1
ATOM 652 C CA . THR A 1 79 ? -11.183 1.293 -2.890 1.00 88.19 79 THR A CA 1
ATOM 653 C C . THR A 1 79 ? -10.289 0.466 -3.792 1.00 88.19 79 THR A C 1
ATOM 655 O O . THR A 1 79 ? -9.208 0.910 -4.168 1.00 88.19 79 THR A O 1
ATOM 658 N N . LEU A 1 80 ? -10.761 -0.712 -4.190 1.00 83.50 80 LEU A N 1
ATOM 659 C CA . LEU A 1 80 ? -10.105 -1.542 -5.203 1.00 83.50 80 LEU A CA 1
ATOM 660 C C . LEU A 1 80 ? -10.338 -0.975 -6.621 1.00 83.50 80 LEU A C 1
ATOM 662 O O . LEU A 1 80 ? -10.500 -1.723 -7.580 1.00 83.50 80 LEU A O 1
ATOM 666 N N . ALA A 1 81 ? -10.474 0.346 -6.750 1.00 64.00 81 ALA A N 1
ATOM 667 C CA . ALA A 1 81 ? -10.873 0.965 -7.999 1.00 64.00 81 ALA A CA 1
ATOM 668 C C . ALA A 1 81 ? -9.761 0.814 -9.046 1.00 64.00 81 ALA A C 1
ATOM 670 O O . ALA A 1 81 ? -8.571 0.927 -8.759 1.00 64.00 81 ALA A O 1
ATOM 671 N N . THR A 1 82 ? -10.174 0.498 -10.269 1.00 63.19 82 THR A N 1
ATOM 672 C CA . THR A 1 82 ? -9.300 0.277 -11.427 1.00 63.19 82 THR A CA 1
ATOM 673 C C . THR A 1 82 ? -8.875 1.581 -12.104 1.00 63.19 82 THR A C 1
ATOM 675 O O . THR A 1 82 ? -8.063 1.565 -13.031 1.00 63.19 82 THR A O 1
ATOM 678 N N . ASP A 1 83 ? -9.438 2.711 -11.681 1.00 62.47 83 ASP A N 1
ATOM 679 C CA . ASP A 1 83 ? -8.951 4.035 -12.037 1.00 62.47 83 ASP A CA 1
ATOM 680 C C . ASP A 1 83 ? -7.774 4.415 -11.122 1.00 62.47 83 ASP A C 1
ATOM 682 O O . ASP A 1 83 ? -7.627 3.914 -10.011 1.00 62.47 83 ASP A O 1
ATOM 686 N N . LYS A 1 84 ? -6.873 5.285 -11.594 1.00 68.06 84 LYS A N 1
ATOM 687 C CA . LYS A 1 84 ? -5.694 5.734 -10.826 1.00 68.06 84 LYS A CA 1
ATOM 688 C C . LYS A 1 84 ? -6.066 6.671 -9.660 1.00 68.06 84 LYS A C 1
ATOM 690 O O . LYS A 1 84 ? -5.319 7.601 -9.362 1.00 68.06 84 LYS A O 1
ATOM 695 N N . ASN A 1 85 ? -7.205 6.454 -9.002 1.00 77.12 85 ASN A N 1
ATOM 696 C CA . ASN A 1 85 ? -7.634 7.191 -7.816 1.00 77.12 85 ASN A CA 1
ATOM 697 C C . ASN A 1 85 ? -6.867 6.702 -6.582 1.00 77.12 85 ASN A C 1
ATOM 699 O O . ASN A 1 85 ? -7.398 6.078 -5.656 1.00 77.12 85 ASN A O 1
ATOM 703 N N . LEU A 1 86 ? -5.568 6.986 -6.605 1.00 87.19 86 LEU A N 1
ATOM 704 C CA . LEU A 1 86 ? -4.673 6.821 -5.477 1.00 87.19 86 LEU A CA 1
ATOM 705 C C . LEU A 1 86 ? -4.843 8.029 -4.557 1.00 87.19 86 LEU A C 1
ATOM 707 O O . LEU A 1 86 ? -4.753 9.177 -4.987 1.00 87.19 86 LEU A O 1
ATOM 711 N N . MET A 1 87 ? -5.094 7.756 -3.283 1.00 90.12 87 MET A N 1
ATOM 712 C CA . MET A 1 87 ? -5.139 8.764 -2.229 1.00 90.12 87 MET A CA 1
ATOM 713 C C . MET A 1 87 ? -3.741 9.301 -1.926 1.00 90.12 87 MET A C 1
ATOM 715 O O . MET A 1 87 ? -3.594 10.478 -1.611 1.00 90.12 87 MET A O 1
ATOM 719 N N . GLU A 1 88 ? -2.731 8.432 -1.982 1.00 90.50 88 GLU A N 1
ATOM 720 C CA . GLU A 1 88 ? -1.340 8.822 -1.791 1.00 90.50 88 GLU A CA 1
ATOM 721 C C . GLU A 1 88 ? -0.393 7.867 -2.519 1.00 90.50 88 GLU A C 1
ATOM 723 O O . GLU A 1 88 ? -0.761 6.733 -2.822 1.00 90.50 88 GLU A O 1
ATOM 728 N N . THR A 1 89 ? 0.825 8.317 -2.809 1.00 91.31 89 THR A N 1
ATOM 729 C CA . THR A 1 89 ? 1.903 7.473 -3.348 1.00 91.31 89 THR A CA 1
ATOM 730 C C . THR A 1 89 ? 3.199 7.706 -2.574 1.00 91.31 89 THR A C 1
ATOM 732 O O . THR A 1 89 ? 3.480 8.826 -2.156 1.00 91.31 89 THR A O 1
ATOM 735 N N . ILE A 1 90 ? 3.979 6.647 -2.361 1.00 91.38 90 ILE A N 1
ATOM 736 C CA . ILE A 1 90 ? 5.313 6.699 -1.749 1.00 91.38 90 ILE A CA 1
ATOM 737 C C . ILE A 1 90 ? 6.313 5.972 -2.645 1.00 91.38 90 ILE A C 1
ATOM 739 O O . ILE A 1 90 ? 6.074 4.831 -3.046 1.00 91.38 90 ILE A O 1
ATOM 743 N N . ALA A 1 91 ? 7.452 6.602 -2.930 1.00 90.88 91 ALA A N 1
ATOM 744 C CA . ALA A 1 91 ? 8.497 5.950 -3.706 1.00 90.88 91 ALA A CA 1
ATOM 745 C C . ALA A 1 91 ? 9.223 4.903 -2.855 1.00 90.88 91 ALA A C 1
ATOM 747 O O . ALA A 1 91 ? 9.605 5.167 -1.713 1.00 90.88 91 ALA A O 1
ATOM 748 N N . LEU A 1 92 ? 9.516 3.725 -3.414 1.00 88.62 92 LEU A N 1
ATOM 749 C CA . LEU A 1 92 ? 10.241 2.666 -2.697 1.00 88.62 92 LEU A CA 1
ATOM 750 C C . LEU A 1 92 ? 11.581 3.163 -2.146 1.00 88.62 92 LEU A C 1
ATOM 752 O O . LEU A 1 92 ? 11.982 2.789 -1.044 1.00 88.62 92 LEU A O 1
ATOM 756 N N . LYS A 1 93 ? 12.267 4.042 -2.884 1.00 85.31 93 LYS A N 1
ATOM 757 C CA . LYS A 1 93 ? 13.537 4.648 -2.453 1.00 85.31 93 LYS A CA 1
ATOM 758 C C . LYS A 1 93 ? 13.406 5.471 -1.161 1.00 85.31 93 LYS A C 1
ATOM 760 O O . LYS A 1 93 ? 14.382 5.560 -0.425 1.00 85.31 93 LYS A O 1
ATOM 765 N N . GLU A 1 94 ? 12.220 6.006 -0.871 1.00 82.69 94 GLU A N 1
ATOM 766 C CA . GLU A 1 94 ? 11.914 6.851 0.296 1.00 82.69 94 GLU A CA 1
ATOM 767 C C . GLU A 1 94 ? 11.512 6.038 1.537 1.00 82.69 94 GLU A C 1
ATOM 769 O O . GLU A 1 94 ? 11.424 6.579 2.636 1.00 82.69 94 GLU A O 1
ATOM 774 N N . ILE A 1 95 ? 11.306 4.725 1.393 1.00 81.69 95 ILE A N 1
ATOM 775 C CA . ILE A 1 95 ? 10.997 3.817 2.504 1.00 81.69 95 ILE A CA 1
ATOM 776 C C . ILE A 1 95 ? 12.238 3.655 3.400 1.00 81.69 95 ILE A C 1
ATOM 778 O O . ILE A 1 95 ? 13.073 2.770 3.198 1.00 81.69 95 ILE A O 1
ATOM 782 N N . GLU A 1 96 ? 12.351 4.521 4.408 1.00 78.88 96 GLU A N 1
ATOM 783 C CA . GLU A 1 96 ? 13.307 4.446 5.518 1.00 78.88 96 GLU A CA 1
ATOM 784 C C . GLU A 1 96 ? 12.569 4.500 6.874 1.00 78.88 96 GLU A C 1
ATOM 786 O O . GLU A 1 96 ? 11.525 5.140 7.005 1.00 78.88 96 GLU A O 1
ATOM 791 N N . LEU A 1 97 ? 13.096 3.819 7.905 1.00 64.00 97 LEU A N 1
ATOM 792 C CA . LEU A 1 97 ? 12.388 3.566 9.178 1.00 64.00 97 LEU A CA 1
ATOM 793 C C . LEU A 1 97 ? 11.783 4.805 9.877 1.00 64.00 97 LEU A C 1
ATOM 795 O O . LEU A 1 97 ? 10.659 4.688 10.366 1.00 64.00 97 LEU A O 1
ATOM 799 N N . PRO A 1 98 ? 12.462 5.968 9.972 1.00 71.06 98 PRO A N 1
ATOM 800 C CA . PRO A 1 98 ? 11.872 7.142 10.620 1.00 71.06 98 PRO A CA 1
ATOM 801 C C . PRO A 1 98 ? 10.688 7.708 9.825 1.00 71.06 98 PRO A C 1
ATOM 803 O O . PRO A 1 98 ? 9.651 8.021 10.402 1.00 71.06 98 PRO A O 1
ATOM 806 N N . PHE A 1 99 ? 10.820 7.754 8.497 1.00 83.31 99 PHE A N 1
ATOM 807 C CA . PHE A 1 99 ? 9.809 8.295 7.590 1.00 83.31 99 PHE A CA 1
ATOM 808 C C . PHE A 1 99 ? 8.541 7.435 7.551 1.00 83.31 99 PHE A C 1
ATOM 810 O O . PHE A 1 99 ? 7.427 7.953 7.527 1.00 83.31 99 PHE A O 1
ATOM 817 N N . LEU A 1 100 ? 8.693 6.109 7.618 1.00 85.94 100 LEU A N 1
ATOM 818 C CA . LEU A 1 100 ? 7.569 5.176 7.534 1.00 85.94 100 LEU A CA 1
ATOM 819 C C . LEU A 1 100 ? 6.531 5.355 8.642 1.00 85.94 100 LEU A C 1
ATOM 821 O O . LEU A 1 100 ? 5.333 5.243 8.380 1.00 85.94 1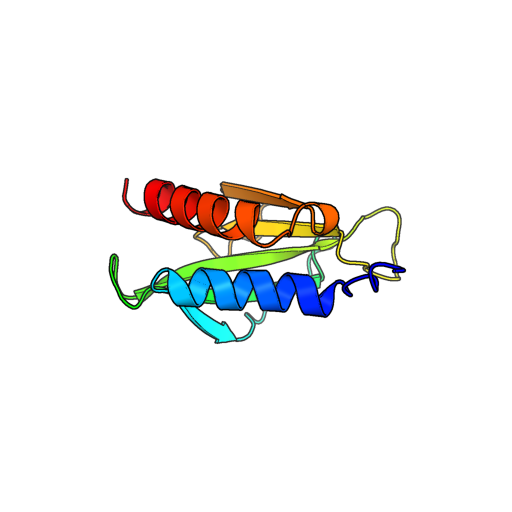00 LEU A O 1
ATOM 825 N N . LYS A 1 101 ? 6.969 5.640 9.871 1.00 88.25 101 LYS A N 1
ATOM 826 C CA . LYS A 1 101 ? 6.048 5.846 10.997 1.00 88.25 101 LYS A CA 1
ATOM 827 C C . LYS A 1 101 ? 5.219 7.111 10.811 1.00 88.25 101 LYS A C 1
ATOM 829 O O . LYS A 1 101 ? 4.008 7.078 11.009 1.00 88.25 101 LYS A O 1
ATOM 834 N N . GLU A 1 102 ? 5.858 8.204 10.405 1.00 89.81 102 GLU A N 1
ATOM 835 C CA . GLU A 1 102 ? 5.177 9.472 10.122 1.00 89.81 102 GLU A CA 1
ATOM 836 C C . GLU A 1 102 ? 4.207 9.327 8.948 1.00 89.81 102 GLU A C 1
ATOM 838 O O . GLU A 1 102 ? 3.068 9.792 9.013 1.00 89.81 102 GLU A O 1
ATOM 843 N N . TYR A 1 103 ? 4.626 8.605 7.909 1.00 91.06 103 TYR A N 1
ATOM 844 C CA . TYR A 1 103 ? 3.794 8.299 6.757 1.00 91.06 103 TYR A CA 1
ATOM 845 C C . TYR A 1 103 ? 2.549 7.484 7.142 1.00 91.06 103 TYR A C 1
ATOM 847 O O . TYR A 1 103 ? 1.430 7.897 6.839 1.00 91.06 103 TYR A O 1
ATOM 855 N N . CYS A 1 104 ? 2.699 6.378 7.880 1.00 91.38 104 CYS A N 1
ATOM 856 C CA . CYS A 1 104 ? 1.560 5.564 8.324 1.00 91.38 104 CYS A CA 1
ATOM 857 C C . CYS A 1 104 ? 0.616 6.352 9.249 1.00 91.38 104 CYS A C 1
ATOM 859 O O . CYS A 1 104 ? -0.606 6.255 9.115 1.00 91.38 104 CYS A O 1
ATOM 861 N N . ALA A 1 105 ? 1.162 7.193 10.136 1.00 90.50 105 ALA A N 1
ATOM 862 C CA . ALA A 1 105 ? 0.367 8.088 10.975 1.00 90.50 105 ALA A CA 1
ATOM 863 C C . ALA A 1 105 ? -0.457 9.081 10.135 1.00 90.50 105 ALA A C 1
ATOM 865 O O . ALA A 1 105 ? -1.652 9.255 10.385 1.00 90.50 105 ALA A O 1
ATOM 866 N N . LYS A 1 106 ? 0.153 9.694 9.109 1.00 91.44 106 LYS A N 1
ATOM 867 C CA . LYS A 1 106 ? -0.531 10.587 8.158 1.00 91.44 106 LYS A CA 1
ATOM 868 C C . LYS A 1 106 ? -1.677 9.864 7.450 1.00 91.44 106 LYS A C 1
ATOM 870 O O . LYS A 1 106 ? -2.778 10.408 7.388 1.00 91.44 106 LYS A O 1
ATOM 875 N N . ILE A 1 107 ? -1.444 8.649 6.951 1.00 91.94 107 ILE A N 1
ATOM 876 C CA . ILE A 1 107 ? -2.475 7.845 6.277 1.00 91.94 107 ILE A CA 1
ATOM 877 C C . ILE A 1 107 ? -3.643 7.547 7.224 1.00 91.94 107 ILE A C 1
ATOM 879 O O . ILE A 1 107 ? -4.789 7.796 6.859 1.00 91.94 107 ILE A O 1
ATOM 883 N N . ASN A 1 108 ? -3.382 7.122 8.463 1.00 90.38 108 ASN A N 1
ATOM 884 C CA . ASN A 1 108 ? -4.448 6.908 9.449 1.00 90.38 108 ASN A CA 1
ATOM 885 C C . ASN A 1 108 ? -5.282 8.175 9.685 1.00 90.38 108 ASN A C 1
ATOM 887 O O . ASN A 1 108 ? -6.510 8.105 9.709 1.00 90.38 108 ASN A O 1
ATOM 891 N N . LEU A 1 109 ? -4.639 9.341 9.810 1.00 89.62 109 LEU A N 1
ATOM 892 C CA . LEU A 1 109 ? -5.341 10.616 9.984 1.00 89.62 109 LEU A CA 1
ATOM 893 C C . LEU A 1 109 ? -6.209 10.991 8.777 1.00 89.62 109 LEU A C 1
ATOM 895 O O . LEU A 1 109 ? -7.272 11.577 8.966 1.00 89.62 109 LEU A O 1
ATOM 899 N N . LEU A 1 110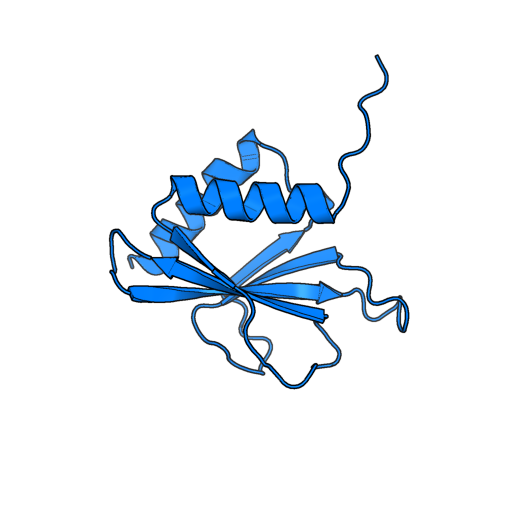 ? -5.782 10.671 7.552 1.00 87.56 110 LEU A N 1
ATOM 900 C CA . LEU A 1 110 ? -6.586 10.895 6.344 1.00 87.56 110 LEU A CA 1
ATOM 901 C C . LEU A 1 110 ? -7.832 10.005 6.306 1.00 87.56 110 LEU A C 1
ATOM 903 O O . LEU A 1 110 ? -8.861 10.423 5.792 1.00 87.56 110 LEU A O 1
ATOM 907 N N . ILE A 1 111 ? -7.743 8.797 6.862 1.00 86.25 111 ILE A N 1
ATOM 908 C CA . ILE A 1 111 ? -8.820 7.798 6.853 1.00 86.25 111 ILE A CA 1
ATOM 909 C C . ILE A 1 111 ? -9.852 8.048 7.961 1.00 86.25 111 ILE A C 1
ATOM 911 O O . ILE A 1 111 ? -11.018 7.676 7.810 1.00 86.25 111 ILE A O 1
ATOM 915 N N . LEU A 1 112 ? -9.415 8.626 9.082 1.00 77.62 112 LEU A N 1
ATOM 916 C CA . LEU A 1 112 ? -10.254 8.938 10.243 1.00 77.62 112 LEU A CA 1
ATOM 917 C C . LEU A 1 112 ? -11.100 10.210 10.080 1.00 77.62 112 LEU A C 1
ATOM 919 O O . LEU A 1 112 ? -12.020 10.406 10.873 1.00 77.62 112 LEU A O 1
ATOM 923 N N . LYS A 1 113 ? -10.775 11.066 9.107 1.00 61.06 113 LYS A N 1
ATOM 924 C CA . LYS A 1 113 ? -11.609 12.209 8.710 1.00 61.06 113 LYS A CA 1
ATOM 925 C C . LYS A 1 113 ? -12.802 11.747 7.878 1.00 61.06 113 LYS A C 1
ATOM 927 O O . LYS A 1 113 ? -13.863 12.385 8.035 1.00 61.06 113 LYS A O 1
#